Protein AF-A0A7C5LR44-F1 (afdb_monomer_lite)

Sequence (127 aa):
AVYAELHSNFPEVVRDGFAARVWIVSPTTCMATLNTMRAILKDARMREQAGAIRRELALLHGDVERLGARVGHLDKHFQMAAKDITEIKISAEKAGKRARRLDAFDFEEVPGEAPADVVPLVKPQDD

pLDDT: mean 85.79, std 16.31, range [39.66, 98.31]

Radius of gyration: 51.64 Å; chains: 1; bounding box: 115×38×127 Å

Secondary structure (DSSP, 8-state):
-HHHHHHHH-HHHHHHHHHTT-----HHHHHHHHHHHHHHHHHHHHHHHHHHHHHHHHHHHHHHHHHHHHHHHHHHHHHHHHHHHHHHHHHHHHHHHHHHHHHHHTTTS-S--PPP--PPPPPPPP-

Structure (mmCIF, N/CA/C/O backbone):
data_AF-A0A7C5LR44-F1
#
_entry.id   AF-A0A7C5LR44-F1
#
loop_
_atom_site.group_PDB
_atom_site.id
_atom_site.type_symbol
_atom_site.label_atom_id
_atom_site.label_alt_id
_atom_site.label_comp_id
_atom_site.label_asym_id
_atom_site.label_entity_id
_atom_site.label_seq_id
_atom_site.pdbx_PDB_ins_code
_atom_site.Cartn_x
_atom_site.Cartn_y
_atom_site.Cartn_z
_atom_site.occupancy
_atom_site.B_iso_or_equiv
_atom_site.auth_seq_id
_atom_site.auth_comp_id
_atom_site.auth_asym_id
_atom_site.auth_atom_id
_atom_site.pdbx_PDB_model_num
ATOM 1 N N . ALA A 1 1 ? 39.421 8.413 -36.142 1.00 74.44 1 ALA A N 1
ATOM 2 C CA . ALA A 1 1 ? 40.097 8.149 -37.426 1.00 74.44 1 ALA A CA 1
ATOM 3 C C . ALA A 1 1 ? 39.496 6.915 -38.098 1.00 74.44 1 ALA A C 1
ATOM 5 O O . ALA A 1 1 ? 38.661 7.105 -38.967 1.00 74.44 1 ALA A O 1
ATOM 6 N N . VAL A 1 2 ? 39.756 5.697 -37.598 1.00 86.88 2 VAL A N 1
ATOM 7 C CA . VAL A 1 2 ? 39.326 4.422 -38.223 1.00 86.88 2 VAL A CA 1
ATOM 8 C C . VAL A 1 2 ? 37.831 4.342 -38.570 1.00 86.88 2 VAL A C 1
ATOM 10 O O . VAL A 1 2 ? 37.492 4.028 -39.699 1.00 86.88 2 VAL A O 1
ATOM 13 N N . T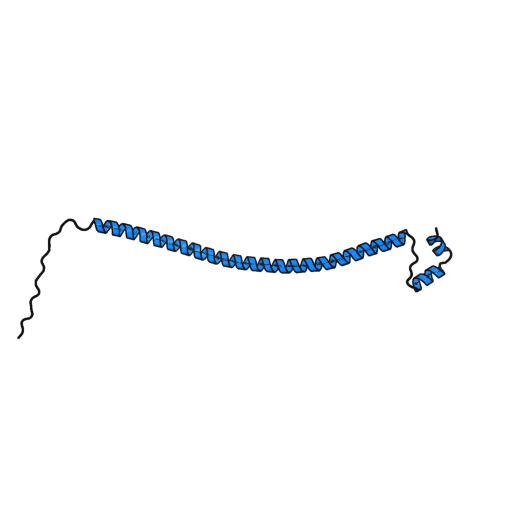YR A 1 3 ? 36.918 4.674 -37.646 1.00 89.12 3 TYR A N 1
ATOM 14 C CA . TYR A 1 3 ? 35.467 4.623 -37.919 1.00 89.12 3 TYR A CA 1
ATOM 15 C C . TYR A 1 3 ? 35.036 5.499 -39.110 1.00 89.12 3 TYR A C 1
ATOM 17 O O . TYR A 1 3 ? 34.238 5.066 -39.940 1.00 89.12 3 TYR A O 1
ATOM 25 N N . ALA A 1 4 ? 35.564 6.725 -39.178 1.00 89.25 4 ALA A N 1
ATOM 26 C CA . ALA A 1 4 ? 35.236 7.677 -40.234 1.00 89.25 4 ALA A CA 1
ATOM 27 C C . ALA A 1 4 ? 35.849 7.246 -41.571 1.00 89.25 4 ALA A C 1
ATOM 29 O O . ALA A 1 4 ? 35.188 7.308 -42.597 1.00 89.25 4 ALA A O 1
ATOM 30 N N . GLU A 1 5 ? 37.080 6.743 -41.543 1.00 91.44 5 GLU A N 1
ATOM 31 C CA . GLU A 1 5 ? 37.757 6.198 -42.718 1.00 91.44 5 GLU A CA 1
ATOM 32 C C . GLU A 1 5 ? 37.011 4.990 -43.299 1.00 91.44 5 GLU A C 1
ATOM 34 O O . GLU A 1 5 ? 36.844 4.892 -44.510 1.00 91.44 5 GLU A O 1
ATOM 39 N N . LEU A 1 6 ? 36.477 4.121 -42.437 1.00 91.56 6 LEU A N 1
ATOM 40 C CA . LEU A 1 6 ? 35.711 2.944 -42.843 1.00 91.56 6 LEU A CA 1
ATOM 41 C C . LEU A 1 6 ? 34.383 3.325 -43.514 1.00 91.56 6 LEU A C 1
ATOM 43 O O . LEU A 1 6 ? 34.014 2.740 -44.525 1.00 91.56 6 LEU A O 1
ATOM 47 N N . HIS A 1 7 ? 33.704 4.355 -43.002 1.00 90.50 7 HIS A N 1
ATOM 48 C CA . HIS A 1 7 ? 32.480 4.877 -43.618 1.00 90.50 7 HIS A CA 1
ATOM 49 C C . HIS A 1 7 ? 32.737 5.635 -44.926 1.00 90.50 7 HIS A C 1
ATOM 51 O O . HIS A 1 7 ? 31.878 5.616 -45.804 1.00 90.50 7 HIS A O 1
ATOM 57 N N . SER A 1 8 ? 33.892 6.292 -45.064 1.00 93.56 8 SER A N 1
ATOM 58 C CA . SER A 1 8 ? 34.245 7.042 -46.274 1.00 93.56 8 SER A CA 1
ATOM 59 C C . SER A 1 8 ? 34.770 6.152 -47.400 1.00 93.56 8 SER A C 1
ATOM 61 O O . SER A 1 8 ? 34.443 6.393 -48.558 1.00 93.56 8 SER A O 1
ATOM 63 N N . ASN A 1 9 ? 35.578 5.140 -47.073 1.00 95.44 9 ASN A N 1
ATOM 64 C CA . ASN A 1 9 ? 36.312 4.351 -48.066 1.00 95.44 9 ASN A CA 1
ATOM 65 C C . ASN A 1 9 ? 35.719 2.955 -48.312 1.00 95.44 9 ASN A C 1
ATOM 67 O O . ASN A 1 9 ? 35.994 2.382 -49.361 1.00 95.44 9 ASN A O 1
ATOM 71 N N . PHE A 1 10 ? 34.919 2.420 -47.379 1.00 95.44 10 PHE A N 1
ATOM 72 C CA . PHE A 1 10 ? 34.348 1.064 -47.454 1.00 95.44 10 PHE A CA 1
ATOM 73 C C . PHE A 1 10 ? 32.840 1.023 -47.107 1.00 95.44 10 PHE A C 1
ATOM 75 O O . PHE A 1 10 ? 32.413 0.267 -46.222 1.00 95.44 10 PHE A O 1
ATOM 82 N N . PRO A 1 11 ? 31.991 1.854 -47.745 1.00 92.88 11 PRO A N 1
ATOM 83 C CA . PRO A 1 11 ? 30.561 1.928 -47.432 1.00 92.88 11 PRO A CA 1
ATOM 84 C C . PRO A 1 11 ? 29.799 0.619 -47.708 1.00 92.88 11 PRO A C 1
ATOM 86 O O . PRO A 1 11 ? 28.790 0.342 -47.056 1.00 92.88 11 PRO A O 1
ATOM 89 N N . GLU A 1 12 ? 30.262 -0.206 -48.646 1.00 94.75 12 GLU A N 1
ATOM 90 C CA . GLU A 1 12 ? 29.699 -1.525 -48.944 1.00 94.75 12 GLU A CA 1
ATOM 91 C C . GLU A 1 12 ? 29.833 -2.488 -47.763 1.00 94.75 12 GLU A C 1
ATOM 93 O O . GLU A 1 12 ? 28.846 -3.117 -47.393 1.00 94.75 12 GLU A O 1
ATOM 98 N N . VAL A 1 13 ? 30.990 -2.513 -47.092 1.00 94.00 13 VAL A N 1
ATOM 99 C CA . VAL A 1 13 ? 31.211 -3.338 -45.893 1.00 94.00 13 VAL A CA 1
ATOM 100 C C . VAL A 1 13 ? 30.304 -2.886 -44.752 1.00 94.00 13 VAL A C 1
ATOM 102 O O . VAL A 1 13 ? 29.728 -3.713 -44.044 1.00 94.00 13 VAL A O 1
ATOM 105 N N . VAL A 1 14 ? 30.133 -1.571 -44.581 1.00 93.12 14 VAL A N 1
ATOM 106 C CA . VAL A 1 14 ? 29.199 -1.020 -43.589 1.00 93.12 14 VAL A CA 1
ATOM 107 C C . VAL A 1 14 ? 27.780 -1.507 -43.883 1.00 93.12 14 VAL A C 1
ATOM 109 O O . VAL A 1 14 ? 27.109 -2.015 -42.986 1.00 93.12 14 VAL A O 1
ATOM 112 N N . ARG A 1 15 ? 27.328 -1.402 -45.137 1.00 93.44 15 ARG A N 1
ATOM 113 C CA . ARG A 1 15 ? 25.992 -1.838 -45.563 1.00 93.44 15 ARG A CA 1
ATOM 114 C C . ARG A 1 15 ? 25.779 -3.341 -45.369 1.00 93.44 15 ARG A C 1
ATOM 116 O O . ARG A 1 15 ? 24.721 -3.734 -44.877 1.00 93.44 15 ARG A O 1
ATOM 123 N N . ASP A 1 16 ? 26.768 -4.160 -45.705 1.00 96.00 16 ASP A N 1
ATOM 124 C CA . ASP A 1 16 ? 26.711 -5.610 -45.509 1.00 96.00 16 ASP A CA 1
ATOM 125 C C . ASP A 1 16 ? 26.643 -5.956 -44.015 1.00 96.00 16 ASP A C 1
ATOM 127 O O . ASP A 1 16 ? 25.866 -6.821 -43.609 1.00 96.00 16 ASP A O 1
ATOM 131 N N . GLY A 1 17 ? 27.359 -5.205 -43.171 1.00 94.12 17 GLY A N 1
ATOM 132 C CA . GLY A 1 17 ? 27.236 -5.272 -41.715 1.00 94.12 17 GLY A CA 1
ATOM 133 C C . GLY A 1 17 ? 25.807 -5.006 -41.239 1.00 94.12 17 GLY A C 1
ATOM 134 O O . GLY A 1 17 ? 25.243 -5.817 -40.503 1.00 94.12 17 GLY A O 1
ATOM 135 N N . PHE A 1 18 ? 25.170 -3.930 -41.716 1.00 92.44 18 PHE A N 1
ATOM 136 C CA . PHE A 1 18 ? 23.764 -3.644 -41.405 1.00 92.44 18 PHE A CA 1
ATOM 137 C C . PHE A 1 18 ? 22.831 -4.785 -41.838 1.00 92.44 18 PHE A C 1
ATOM 139 O O . PHE A 1 18 ? 21.960 -5.179 -41.058 1.00 92.44 18 PHE A O 1
ATOM 146 N N . ALA A 1 19 ? 23.026 -5.354 -43.033 1.00 95.81 19 ALA A N 1
ATOM 147 C CA . ALA A 1 19 ? 22.251 -6.503 -43.511 1.00 95.81 19 ALA A CA 1
ATOM 148 C C . ALA A 1 19 ? 22.449 -7.747 -42.621 1.00 95.81 19 ALA A C 1
ATOM 150 O O . ALA A 1 19 ? 21.495 -8.476 -42.348 1.00 95.81 19 ALA A O 1
ATOM 151 N N . ALA A 1 20 ? 23.658 -7.939 -42.089 1.00 97.12 20 ALA A N 1
ATOM 152 C CA . ALA A 1 20 ? 23.999 -8.987 -41.130 1.00 97.12 20 ALA A CA 1
ATOM 153 C C . ALA A 1 20 ? 23.616 -8.661 -39.669 1.00 97.12 20 ALA A C 1
ATOM 155 O O . ALA A 1 20 ? 23.931 -9.437 -38.767 1.00 97.12 20 ALA A O 1
ATOM 156 N N . ARG A 1 21 ? 22.917 -7.544 -39.410 1.00 94.94 21 ARG A N 1
ATOM 157 C CA . ARG A 1 21 ? 22.543 -7.059 -38.063 1.00 94.94 21 ARG A CA 1
ATOM 158 C C . ARG A 1 21 ? 23.748 -6.727 -37.169 1.00 94.94 21 ARG A C 1
ATOM 160 O O . ARG A 1 21 ? 23.652 -6.794 -35.943 1.00 94.94 21 ARG A O 1
ATOM 167 N N . VAL A 1 22 ? 24.870 -6.348 -37.775 1.00 94.50 22 VAL A N 1
ATOM 168 C CA . VAL A 1 22 ? 26.098 -5.895 -37.115 1.00 94.50 22 VAL A CA 1
ATOM 169 C C . VAL A 1 22 ? 26.274 -4.400 -37.366 1.00 94.50 22 VAL A C 1
ATOM 171 O O . VAL A 1 22 ? 26.560 -3.965 -38.479 1.00 94.50 22 VAL A O 1
ATOM 174 N N . TRP A 1 23 ? 26.127 -3.597 -36.314 1.00 91.94 23 TRP A N 1
ATOM 175 C CA . TRP A 1 23 ? 26.332 -2.152 -36.397 1.00 91.94 23 TRP A CA 1
ATOM 176 C C . TRP A 1 23 ? 27.784 -1.787 -36.109 1.00 91.94 23 TRP A C 1
ATOM 178 O O . TRP A 1 23 ? 28.275 -1.971 -34.994 1.00 91.94 23 TRP A O 1
ATOM 188 N N . ILE A 1 24 ? 28.456 -1.213 -37.104 1.00 92.94 24 ILE A N 1
ATOM 189 C CA . ILE A 1 24 ? 29.773 -0.606 -36.921 1.00 92.94 24 ILE A CA 1
ATOM 190 C C . ILE A 1 24 ? 29.566 0.759 -36.268 1.00 92.94 24 ILE A C 1
ATOM 192 O O . ILE A 1 24 ? 28.809 1.586 -36.769 1.00 92.94 24 ILE A O 1
ATOM 196 N N . VAL A 1 25 ? 30.229 1.000 -35.140 1.00 92.88 25 VAL A N 1
ATOM 197 C CA . VAL A 1 25 ? 30.045 2.206 -34.322 1.00 92.88 25 VAL A CA 1
ATOM 198 C C . VAL A 1 25 ? 31.385 2.805 -33.913 1.00 92.88 25 VAL A C 1
ATOM 200 O O . VAL A 1 25 ? 32.383 2.103 -33.759 1.00 92.88 25 VAL A O 1
ATOM 203 N N . SER A 1 26 ? 31.407 4.121 -33.702 1.00 93.38 26 SER A N 1
ATOM 204 C CA . SER A 1 26 ? 32.533 4.783 -33.041 1.00 93.38 26 SER A CA 1
ATOM 205 C C . SER A 1 26 ? 32.513 4.501 -31.530 1.00 93.38 26 SER A C 1
ATOM 207 O O . SER A 1 26 ? 31.445 4.184 -30.995 1.00 93.38 26 SER A O 1
ATOM 209 N N . PRO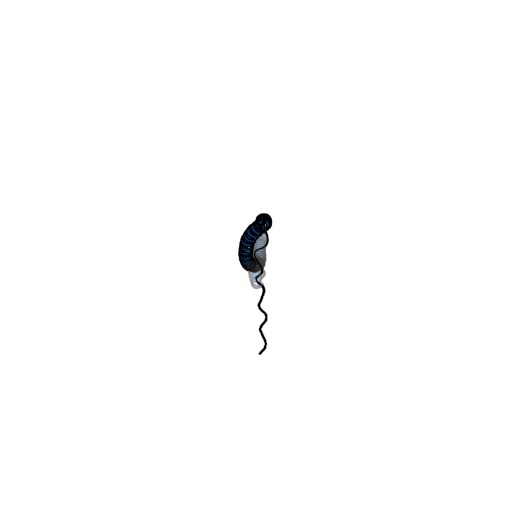 A 1 27 ? 33.635 4.677 -30.804 1.00 93.31 27 PRO A N 1
ATOM 210 C CA . PRO A 1 27 ? 33.644 4.570 -29.345 1.00 93.31 27 PRO A CA 1
ATOM 211 C C . PRO A 1 27 ? 32.553 5.417 -28.673 1.00 93.31 27 PRO A C 1
ATOM 213 O O . PRO A 1 27 ? 31.849 4.926 -27.798 1.00 93.31 27 PRO A O 1
ATOM 216 N N . THR A 1 28 ? 32.333 6.652 -29.133 1.00 94.19 28 THR A N 1
ATOM 217 C CA . THR A 1 28 ? 31.308 7.544 -28.572 1.00 94.19 28 THR A CA 1
ATOM 218 C C . THR A 1 28 ? 29.892 7.054 -28.862 1.00 94.19 28 THR A C 1
ATOM 220 O O . THR A 1 28 ? 29.051 7.055 -27.968 1.00 94.19 28 THR A O 1
ATOM 223 N N . THR A 1 29 ? 29.621 6.593 -30.086 1.00 93.88 29 THR A N 1
ATOM 224 C CA . THR A 1 29 ? 28.304 6.055 -30.462 1.00 93.88 29 THR A CA 1
ATOM 225 C C . THR A 1 29 ? 28.004 4.768 -29.697 1.00 93.88 29 THR A C 1
ATOM 227 O O . THR A 1 29 ? 26.915 4.633 -29.154 1.00 93.88 29 THR A O 1
ATOM 230 N N . CYS A 1 30 ? 28.985 3.870 -29.571 1.00 94.25 30 CYS A N 1
ATOM 231 C CA . CYS A 1 30 ? 28.872 2.654 -28.766 1.00 94.25 30 CYS A CA 1
ATOM 232 C C . CYS A 1 30 ? 28.536 2.987 -27.309 1.00 94.25 30 CYS A C 1
ATOM 234 O O . CYS A 1 30 ? 27.557 2.484 -26.758 1.00 94.25 30 CYS A O 1
ATOM 236 N N . MET A 1 31 ? 29.302 3.899 -26.703 1.00 96.69 31 MET A N 1
ATOM 237 C CA . MET A 1 31 ? 29.072 4.342 -25.329 1.00 96.69 31 MET A CA 1
ATOM 238 C C . MET A 1 31 ? 27.698 4.992 -25.153 1.00 96.69 31 MET A C 1
ATOM 240 O O . MET A 1 31 ? 27.025 4.725 -24.158 1.00 96.69 31 MET A O 1
ATOM 244 N N . ALA A 1 32 ? 27.247 5.800 -26.116 1.00 95.75 32 ALA A N 1
ATOM 245 C CA . ALA A 1 32 ? 25.910 6.384 -26.102 1.00 95.75 32 ALA A CA 1
ATOM 246 C C . ALA A 1 32 ? 24.828 5.295 -26.139 1.00 95.75 32 ALA A C 1
ATOM 248 O O . ALA A 1 32 ? 23.952 5.282 -25.276 1.00 95.75 32 ALA A O 1
ATOM 249 N N . THR A 1 33 ? 24.931 4.333 -27.060 1.00 94.81 33 THR A N 1
ATOM 250 C CA . THR A 1 33 ? 23.992 3.208 -27.167 1.00 94.81 33 THR A CA 1
ATOM 251 C C . THR A 1 33 ? 23.951 2.380 -25.883 1.00 94.81 33 THR A C 1
ATOM 253 O O . THR A 1 33 ? 22.866 2.080 -25.384 1.00 94.81 33 THR A O 1
ATOM 256 N N . LEU A 1 34 ? 25.108 2.059 -25.298 1.00 95.56 34 LEU A N 1
ATOM 257 C CA . LEU A 1 34 ? 25.196 1.314 -24.041 1.00 95.56 34 LEU A CA 1
ATOM 258 C C . LEU A 1 34 ? 24.572 2.078 -22.869 1.00 95.56 34 LEU A C 1
ATOM 260 O O . LEU A 1 34 ? 23.865 1.480 -22.056 1.00 95.56 34 LEU A O 1
ATOM 264 N N . ASN A 1 35 ? 24.788 3.392 -22.781 1.00 95.69 35 ASN A N 1
ATOM 265 C CA . ASN A 1 35 ? 24.176 4.224 -21.746 1.00 95.69 35 ASN A CA 1
ATOM 266 C C . ASN A 1 35 ? 22.652 4.277 -21.889 1.00 95.69 35 ASN A C 1
ATOM 268 O O . ASN A 1 35 ? 21.942 4.117 -20.894 1.00 95.69 35 ASN A O 1
ATOM 272 N N . THR A 1 36 ? 22.137 4.427 -23.110 1.00 95.00 36 THR A N 1
ATOM 273 C CA . THR A 1 36 ? 20.694 4.386 -23.376 1.00 95.00 36 THR A CA 1
ATOM 274 C C . THR A 1 36 ? 20.106 3.020 -23.025 1.00 95.00 36 THR A C 1
ATOM 276 O O . THR A 1 36 ? 19.099 2.952 -22.324 1.00 95.00 36 THR A O 1
ATOM 279 N N . MET A 1 37 ? 20.758 1.922 -23.422 1.00 95.62 37 MET A N 1
ATOM 280 C CA . MET A 1 37 ? 20.332 0.568 -23.048 1.00 95.62 37 MET A CA 1
ATOM 281 C C . MET A 1 37 ? 20.325 0.377 -21.527 1.00 95.62 37 MET A C 1
ATOM 283 O O . MET A 1 37 ? 19.360 -0.153 -20.980 1.00 95.62 37 MET A O 1
ATOM 287 N N . ARG A 1 38 ? 21.356 0.854 -20.820 1.00 91.56 38 ARG A N 1
ATOM 288 C CA . ARG A 1 38 ? 21.429 0.805 -19.351 1.00 91.56 38 ARG A CA 1
ATOM 289 C C . ARG A 1 38 ? 20.273 1.564 -18.699 1.00 91.56 38 ARG A C 1
ATOM 291 O O . ARG A 1 38 ? 19.703 1.058 -17.733 1.00 91.56 38 ARG A O 1
ATOM 298 N N . ALA A 1 39 ? 19.929 2.747 -19.206 1.00 92.94 39 ALA A N 1
ATOM 299 C CA . ALA A 1 39 ? 18.801 3.528 -18.704 1.00 92.94 39 ALA A CA 1
ATOM 300 C C . ALA A 1 39 ? 17.473 2.778 -18.900 1.00 92.94 39 ALA A C 1
ATOM 302 O O . ALA A 1 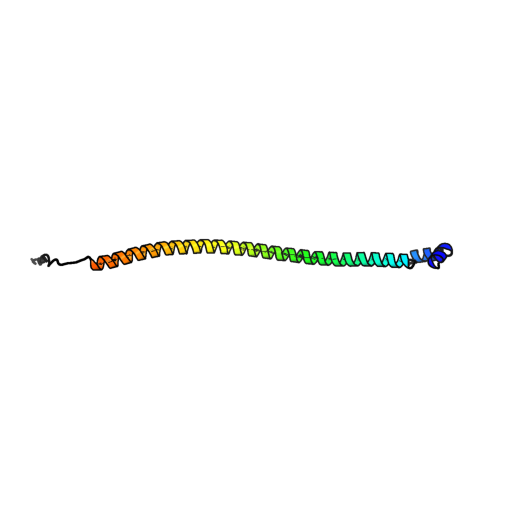39 ? 16.725 2.601 -17.942 1.00 92.94 39 ALA A O 1
ATOM 303 N N . ILE A 1 40 ? 17.239 2.230 -20.097 1.00 90.06 40 ILE A N 1
ATOM 304 C CA . ILE A 1 40 ? 16.028 1.457 -20.412 1.00 90.06 40 ILE A CA 1
ATOM 305 C C . ILE A 1 40 ? 15.908 0.212 -19.520 1.00 90.06 40 ILE A C 1
ATOM 307 O O . ILE A 1 40 ? 14.841 -0.052 -18.966 1.00 90.06 40 ILE A O 1
ATOM 311 N N . LEU A 1 41 ? 16.994 -0.546 -19.339 1.00 88.12 41 LEU A N 1
ATOM 312 C CA . LEU A 1 41 ? 16.994 -1.748 -18.496 1.00 88.12 41 LEU A CA 1
ATOM 313 C C . LEU A 1 41 ? 16.739 -1.420 -17.018 1.00 88.12 41 LEU A C 1
ATOM 315 O O . LEU A 1 41 ? 16.027 -2.158 -16.333 1.00 88.12 41 LEU A O 1
ATOM 319 N N . LYS A 1 42 ? 17.282 -0.302 -16.520 1.00 86.81 42 LYS A N 1
ATOM 320 C CA . LYS A 1 42 ? 17.010 0.182 -15.160 1.00 86.81 42 LYS A CA 1
ATOM 321 C C . LYS A 1 42 ? 15.536 0.552 -14.992 1.00 86.81 42 LYS A C 1
ATOM 323 O O . LYS A 1 42 ? 14.919 0.141 -14.008 1.00 86.81 42 LYS A O 1
ATOM 328 N N . ASP A 1 43 ? 14.967 1.263 -15.958 1.00 83.06 43 ASP A N 1
ATOM 329 C CA . ASP A 1 43 ? 13.566 1.682 -15.941 1.00 83.06 43 ASP A CA 1
ATOM 330 C C . ASP A 1 43 ? 12.599 0.496 -16.019 1.00 83.06 43 ASP A C 1
ATOM 332 O O . ASP A 1 43 ? 11.571 0.491 -15.337 1.00 83.06 43 ASP A O 1
ATOM 336 N N . ALA A 1 44 ? 12.928 -0.532 -16.807 1.00 79.56 44 ALA A N 1
ATOM 337 C CA . ALA A 1 44 ? 12.149 -1.765 -16.887 1.00 79.56 44 ALA A CA 1
ATOM 338 C C . ALA A 1 44 ? 12.098 -2.482 -15.527 1.00 79.56 44 ALA A C 1
ATOM 340 O O . ALA A 1 44 ? 11.015 -2.799 -15.030 1.00 79.56 44 ALA A O 1
ATOM 341 N N . ARG A 1 45 ? 13.256 -2.641 -14.874 1.00 74.69 45 ARG A N 1
ATOM 342 C CA . ARG A 1 45 ? 13.355 -3.256 -13.542 1.00 74.69 45 ARG A CA 1
ATOM 343 C C . ARG A 1 45 ? 12.634 -2.436 -12.467 1.00 74.69 45 ARG A C 1
ATOM 345 O O . ARG A 1 45 ? 11.954 -3.004 -11.617 1.00 74.69 45 ARG A O 1
ATOM 352 N N . MET A 1 46 ? 12.734 -1.104 -12.505 1.00 76.69 46 MET A N 1
ATOM 353 C CA . MET A 1 46 ? 11.991 -0.227 -11.589 1.00 76.69 46 MET A CA 1
ATOM 354 C C . MET A 1 46 ? 10.473 -0.328 -11.783 1.00 76.69 46 MET A C 1
ATOM 356 O O . MET A 1 46 ? 9.740 -0.362 -10.795 1.00 76.69 46 MET A O 1
ATOM 360 N N . ARG A 1 47 ? 9.981 -0.406 -13.028 1.00 76.00 47 ARG A N 1
ATOM 361 C CA . ARG A 1 47 ? 8.543 -0.570 -13.312 1.00 76.00 47 ARG A CA 1
ATOM 362 C C . ARG A 1 47 ? 7.978 -1.875 -12.757 1.00 76.00 47 ARG A C 1
ATOM 364 O O . ARG A 1 47 ? 6.878 -1.859 -12.205 1.00 76.00 47 ARG A O 1
ATOM 371 N N . GLU A 1 48 ? 8.716 -2.974 -12.879 1.00 75.19 48 GLU A N 1
ATOM 372 C CA . GLU A 1 48 ? 8.315 -4.278 -12.340 1.00 75.19 48 GLU A CA 1
ATOM 373 C C . GLU A 1 48 ? 8.170 -4.233 -10.809 1.00 75.19 48 GLU A C 1
ATOM 375 O O . GLU A 1 48 ? 7.139 -4.631 -10.258 1.00 75.19 48 GLU A O 1
ATOM 380 N N . GLN A 1 49 ? 9.150 -3.639 -10.124 1.00 75.31 49 GLN A N 1
ATOM 381 C CA . GLN A 1 49 ? 9.133 -3.473 -8.667 1.00 75.31 49 GLN A CA 1
ATOM 382 C C . GLN A 1 49 ? 8.031 -2.516 -8.195 1.00 75.31 49 GLN A C 1
ATOM 384 O O . GLN A 1 49 ? 7.359 -2.787 -7.202 1.00 75.31 49 GLN A O 1
ATOM 389 N N . ALA A 1 50 ? 7.757 -1.440 -8.938 1.00 80.12 50 ALA A N 1
ATOM 390 C CA . ALA A 1 50 ? 6.647 -0.540 -8.632 1.00 80.12 50 ALA A CA 1
ATOM 391 C C . ALA A 1 50 ? 5.284 -1.259 -8.680 1.00 80.12 50 ALA A C 1
ATOM 393 O O . ALA A 1 50 ? 4.380 -0.923 -7.919 1.00 80.12 50 ALA A O 1
ATOM 394 N N . GLY A 1 51 ? 5.128 -2.267 -9.547 1.00 85.12 51 GLY A N 1
ATOM 395 C CA . GLY A 1 51 ? 3.944 -3.128 -9.566 1.00 85.12 51 GLY A CA 1
ATOM 396 C C . GLY A 1 51 ? 3.799 -3.977 -8.303 1.00 85.12 51 GLY A C 1
ATOM 397 O O . GLY A 1 51 ? 2.695 -4.084 -7.774 1.00 85.12 51 GLY A O 1
ATOM 398 N N . ALA A 1 52 ? 4.900 -4.539 -7.800 1.00 87.25 52 ALA A N 1
ATOM 399 C CA . ALA A 1 52 ? 4.910 -5.301 -6.552 1.00 87.25 52 ALA A CA 1
ATOM 400 C C . ALA A 1 52 ? 4.574 -4.421 -5.338 1.00 87.25 52 ALA A C 1
ATOM 402 O O . ALA A 1 52 ? 3.682 -4.768 -4.570 1.00 87.25 52 ALA A O 1
ATOM 403 N N . ILE A 1 53 ? 5.188 -3.238 -5.234 1.00 88.25 53 ILE A N 1
ATOM 404 C CA . ILE A 1 53 ? 4.914 -2.273 -4.156 1.00 88.25 53 ILE A CA 1
ATOM 405 C C . ILE A 1 53 ? 3.439 -1.846 -4.154 1.00 88.25 53 ILE A C 1
ATOM 407 O O . ILE A 1 53 ? 2.812 -1.802 -3.099 1.00 88.25 53 ILE A O 1
ATOM 411 N N . ARG A 1 54 ? 2.850 -1.573 -5.328 1.00 88.44 54 ARG A N 1
ATOM 412 C CA . ARG A 1 54 ? 1.422 -1.221 -5.432 1.00 88.44 54 ARG A CA 1
ATOM 413 C C . ARG A 1 54 ? 0.497 -2.336 -4.944 1.00 88.44 54 ARG A C 1
ATOM 415 O O . ARG A 1 54 ? -0.515 -2.032 -4.322 1.00 88.44 54 ARG A O 1
ATOM 422 N N . ARG A 1 55 ? 0.824 -3.603 -5.224 1.00 93.50 55 ARG A N 1
ATOM 423 C CA . ARG A 1 55 ? 0.039 -4.742 -4.723 1.00 93.50 55 ARG A CA 1
ATOM 424 C C . ARG A 1 55 ? 0.094 -4.829 -3.202 1.00 93.50 55 ARG A C 1
ATOM 426 O O . ARG A 1 55 ? -0.955 -4.963 -2.585 1.00 93.50 55 ARG A O 1
ATOM 433 N N . GLU A 1 56 ? 1.274 -4.678 -2.609 1.00 94.00 56 GLU A N 1
ATOM 434 C CA . GLU A 1 56 ? 1.399 -4.713 -1.148 1.00 94.00 56 GLU A CA 1
ATOM 435 C C . GLU A 1 56 ? 0.712 -3.535 -0.461 1.00 94.00 56 GLU A C 1
ATOM 437 O O . GLU A 1 56 ? 0.041 -3.713 0.550 1.00 94.00 56 GLU A O 1
ATOM 442 N N . LEU A 1 57 ? 0.780 -2.338 -1.048 1.00 95.81 57 LEU A N 1
ATOM 443 C CA . LEU A 1 57 ? 0.011 -1.189 -0.564 1.00 95.81 57 LEU A CA 1
ATOM 444 C C . LEU A 1 57 ? -1.501 -1.452 -0.593 1.00 95.81 57 LEU A C 1
ATOM 446 O O . LEU A 1 57 ? -2.203 -1.042 0.327 1.00 95.81 57 LEU A O 1
ATOM 450 N N . ALA A 1 58 ? -2.008 -2.141 -1.620 1.00 95.75 58 ALA A N 1
ATOM 451 C CA . ALA A 1 58 ? -3.423 -2.496 -1.702 1.00 95.75 58 ALA A CA 1
ATOM 452 C C . ALA A 1 58 ? -3.827 -3.526 -0.633 1.00 95.75 58 ALA A C 1
ATOM 454 O O . ALA A 1 58 ? -4.885 -3.387 -0.020 1.00 95.75 58 ALA A O 1
ATOM 455 N N . LEU A 1 59 ? -2.977 -4.526 -0.372 1.00 97.25 59 LEU A N 1
ATOM 456 C CA . LEU A 1 59 ? -3.192 -5.496 0.708 1.00 97.25 59 LEU A CA 1
ATOM 457 C C . LEU A 1 59 ? -3.196 -4.805 2.077 1.00 97.25 59 LEU A C 1
ATOM 459 O O . LEU A 1 59 ? -4.147 -4.972 2.843 1.00 97.25 59 LEU A O 1
ATOM 463 N N . LEU A 1 60 ? -2.201 -3.950 2.329 1.00 97.50 60 LEU A N 1
ATOM 464 C CA . LEU A 1 60 ? -2.093 -3.158 3.553 1.00 97.50 60 LEU A CA 1
ATOM 465 C C . LEU A 1 60 ? -3.309 -2.247 3.754 1.00 97.50 60 LEU A C 1
ATOM 467 O O . LEU A 1 60 ? -3.819 -2.134 4.866 1.00 97.50 60 LEU A O 1
ATOM 471 N N . HIS A 1 61 ? -3.802 -1.611 2.691 1.00 97.38 61 HIS A N 1
ATOM 472 C CA . HIS A 1 61 ? -5.006 -0.787 2.761 1.00 97.38 61 HIS A CA 1
ATOM 473 C C . HIS A 1 61 ? -6.220 -1.598 3.238 1.00 97.38 61 HIS A C 1
ATOM 475 O O . HIS A 1 61 ? -6.924 -1.167 4.151 1.00 97.38 61 HIS A O 1
ATOM 481 N N . GLY A 1 62 ? -6.414 -2.803 2.692 1.00 98.00 62 GLY A N 1
ATOM 482 C CA . GLY A 1 62 ? -7.483 -3.703 3.128 1.00 98.00 62 GLY A CA 1
ATOM 483 C C . GLY A 1 62 ? -7.335 -4.163 4.584 1.00 98.00 62 GLY A C 1
ATOM 484 O O . GLY A 1 62 ? -8.336 -4.335 5.281 1.00 98.00 62 GLY A O 1
ATOM 485 N N . ASP A 1 63 ? -6.107 -4.341 5.076 1.00 98.06 63 ASP A N 1
ATOM 486 C CA . ASP A 1 63 ? -5.856 -4.627 6.494 1.00 98.06 63 ASP A CA 1
ATOM 487 C C . ASP A 1 63 ? -6.236 -3.451 7.400 1.00 98.06 63 ASP A C 1
ATOM 489 O O . ASP A 1 63 ? -6.890 -3.653 8.426 1.00 98.06 63 ASP A O 1
ATOM 493 N N . VAL A 1 64 ? -5.881 -2.223 7.009 1.00 97.94 64 VAL A N 1
ATOM 494 C CA . VAL A 1 64 ? -6.225 -1.002 7.756 1.00 97.94 64 VAL A CA 1
ATOM 495 C C . VAL A 1 64 ? -7.738 -0.790 7.800 1.00 97.94 64 VAL A C 1
ATOM 497 O O . VAL A 1 64 ? -8.278 -0.463 8.856 1.00 97.94 64 VAL A O 1
ATOM 500 N N . GLU A 1 65 ? -8.445 -1.035 6.698 1.00 98.25 65 GLU A N 1
ATOM 501 C CA . GLU A 1 65 ? -9.907 -0.937 6.651 1.00 98.25 65 GLU A CA 1
ATOM 502 C C . GLU A 1 65 ? -10.574 -1.952 7.596 1.00 98.25 65 GLU A C 1
ATOM 504 O O . GLU A 1 65 ? -11.429 -1.592 8.413 1.00 98.25 65 GLU A O 1
ATOM 509 N N . ARG A 1 66 ? -10.122 -3.215 7.572 1.00 98.06 66 ARG A N 1
ATOM 510 C CA . ARG A 1 66 ? -10.592 -4.251 8.509 1.00 98.06 66 ARG A CA 1
ATOM 511 C C . ARG A 1 66 ? -10.308 -3.886 9.961 1.00 98.06 66 ARG A C 1
ATOM 513 O O . ARG A 1 66 ? -11.148 -4.143 10.827 1.00 98.06 66 ARG A O 1
ATOM 520 N N . LEU A 1 67 ? -9.137 -3.318 10.244 1.00 98.31 67 LEU A N 1
ATOM 521 C CA . LEU A 1 67 ? -8.788 -2.850 11.581 1.00 98.31 67 LEU A CA 1
ATOM 522 C C . LEU A 1 67 ? -9.731 -1.728 12.029 1.00 98.31 67 LEU A C 1
ATOM 524 O O . LEU A 1 67 ? -10.271 -1.808 13.131 1.00 98.31 67 LEU A O 1
ATOM 528 N N . GLY A 1 68 ? -9.997 -0.745 11.166 1.00 97.75 68 GLY A N 1
ATOM 529 C CA . GLY A 1 68 ? -10.939 0.342 11.435 1.00 97.75 68 GLY A CA 1
ATOM 530 C C . GLY A 1 68 ? -12.338 -0.167 11.786 1.00 97.75 68 GLY A C 1
ATOM 531 O O . GLY A 1 68 ? -12.906 0.241 12.798 1.00 97.75 68 GLY A O 1
ATOM 532 N N . ALA A 1 69 ? -12.864 -1.131 11.025 1.00 98.06 69 ALA A N 1
ATOM 533 C CA . ALA A 1 69 ? -14.161 -1.747 11.314 1.00 98.06 69 ALA A CA 1
ATOM 534 C C . ALA A 1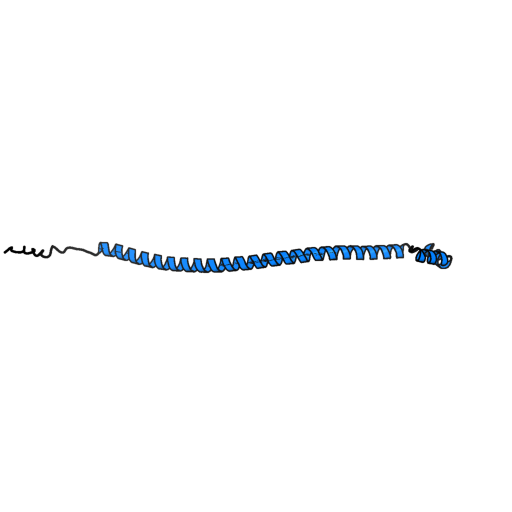 69 ? -14.183 -2.467 12.677 1.00 98.06 69 ALA A C 1
ATOM 536 O O . ALA A 1 69 ? -15.131 -2.317 13.449 1.00 98.06 69 ALA A O 1
ATOM 537 N N . ARG A 1 70 ? -13.124 -3.218 13.011 1.00 98.25 70 ARG A N 1
ATOM 538 C CA . ARG A 1 70 ? -13.003 -3.915 14.306 1.00 98.25 70 ARG A CA 1
ATOM 539 C C . ARG A 1 70 ? -12.925 -2.942 15.479 1.00 98.25 70 ARG A C 1
ATOM 541 O O . ARG A 1 70 ? -13.600 -3.162 16.481 1.00 98.25 70 ARG A O 1
ATOM 548 N N . VAL A 1 71 ? -12.146 -1.870 15.348 1.00 98.25 71 VAL A N 1
ATOM 549 C CA . VAL A 1 71 ? -12.059 -0.812 16.365 1.00 98.25 71 VAL A CA 1
ATOM 550 C C . VAL A 1 71 ? -13.409 -0.112 16.523 1.00 98.25 71 VAL A C 1
ATOM 552 O O . VAL A 1 71 ? -13.843 0.106 17.647 1.00 98.25 71 VAL A O 1
ATOM 555 N N . GLY A 1 72 ? -14.124 0.152 15.427 1.00 98.06 72 GLY A N 1
ATOM 556 C CA . GLY A 1 72 ? -15.474 0.717 15.481 1.00 98.06 72 GLY A CA 1
ATOM 557 C C . GLY A 1 72 ? -16.486 -0.188 16.193 1.00 98.06 72 GLY A C 1
ATOM 558 O O . GLY A 1 72 ? -17.344 0.301 16.924 1.00 98.06 72 GLY A O 1
ATOM 559 N N . HIS A 1 73 ? -16.393 -1.511 16.031 1.00 97.88 73 HIS A N 1
ATOM 560 C CA . HIS A 1 73 ? -17.192 -2.446 16.831 1.00 97.88 73 HIS A CA 1
ATOM 561 C C . HIS A 1 73 ? -16.799 -2.402 18.308 1.00 97.88 73 HIS A C 1
ATOM 563 O O . HIS A 1 73 ? -17.676 -2.345 19.166 1.00 97.88 73 HIS A O 1
ATOM 569 N N . LEU A 1 74 ? -15.500 -2.378 18.611 1.00 98.00 74 LEU A N 1
ATOM 570 C CA . LEU A 1 74 ? -15.012 -2.305 19.985 1.00 98.00 74 LEU A CA 1
ATOM 571 C C . LEU A 1 74 ? -15.493 -1.032 20.698 1.00 98.00 74 LEU A C 1
ATOM 573 O O . LEU A 1 74 ? -15.973 -1.120 21.824 1.00 98.00 74 LEU A O 1
ATOM 577 N N . ASP A 1 75 ? -15.439 0.123 20.033 1.00 97.62 75 ASP A N 1
ATOM 578 C CA . ASP A 1 75 ? -15.909 1.404 20.577 1.00 97.62 75 ASP A CA 1
ATOM 579 C C . ASP A 1 75 ? -17.391 1.349 20.981 1.00 97.62 75 ASP A C 1
ATOM 581 O O . ASP A 1 75 ? -17.746 1.707 22.103 1.00 97.62 75 ASP A O 1
ATOM 585 N N . LYS A 1 76 ? -18.253 0.776 20.129 1.00 97.94 76 LYS A N 1
ATOM 586 C CA . LYS A 1 76 ? -19.676 0.570 20.456 1.00 97.94 76 LYS A CA 1
ATOM 587 C C . LYS A 1 76 ? -19.859 -0.275 21.718 1.00 97.94 76 LYS A C 1
ATOM 589 O O . LYS A 1 76 ? -20.659 0.079 22.582 1.00 97.94 76 LYS A O 1
ATOM 594 N N . HIS A 1 77 ? -19.107 -1.370 21.848 1.00 97.62 77 HIS A N 1
ATOM 595 C CA . HIS A 1 77 ? -19.163 -2.223 23.038 1.00 97.62 77 HIS A CA 1
ATOM 596 C C . HIS A 1 77 ? -18.682 -1.487 24.297 1.00 97.62 77 HIS A C 1
ATOM 598 O O . HIS A 1 77 ? -19.282 -1.642 25.359 1.00 97.62 77 HIS A O 1
ATOM 604 N N . PHE A 1 78 ? -17.645 -0.652 24.192 1.00 97.44 78 PHE A N 1
ATOM 605 C CA . PHE A 1 78 ? -17.170 0.164 25.313 1.00 97.44 78 PHE A CA 1
ATOM 606 C C . PHE A 1 78 ? -18.187 1.219 25.743 1.00 97.44 78 PHE A C 1
ATOM 608 O O . PHE A 1 78 ? -18.381 1.418 26.940 1.00 97.44 78 PHE A O 1
ATOM 615 N N . GLN A 1 79 ? -18.870 1.864 24.798 1.00 97.75 79 GLN A N 1
ATOM 616 C CA . GLN A 1 79 ? -19.937 2.816 25.110 1.00 97.75 79 GLN A CA 1
ATOM 617 C C . GLN A 1 79 ? -21.103 2.140 25.839 1.00 97.75 79 GLN A C 1
ATOM 619 O O . GLN A 1 79 ? -21.617 2.690 26.814 1.00 97.75 79 GLN A O 1
ATOM 624 N N . MET A 1 80 ? -21.485 0.931 25.415 1.00 97.00 80 MET A N 1
ATOM 625 C CA . MET A 1 80 ? -22.483 0.123 26.122 1.00 97.00 80 MET A CA 1
ATOM 626 C C . MET A 1 80 ? -22.023 -0.204 27.546 1.00 97.00 80 MET A C 1
ATOM 628 O O . MET A 1 80 ? -22.722 0.124 28.499 1.00 97.00 80 MET A O 1
ATOM 632 N N . ALA A 1 81 ? -20.809 -0.735 27.708 1.00 97.94 81 ALA A N 1
ATOM 633 C CA . ALA A 1 81 ? -20.266 -1.064 29.024 1.00 97.94 81 ALA A CA 1
ATOM 634 C C . ALA A 1 81 ? -20.169 0.166 29.950 1.00 97.94 81 ALA A C 1
ATOM 636 O O . ALA A 1 81 ? -20.475 0.080 31.137 1.00 97.94 81 ALA A O 1
ATOM 637 N N . ALA A 1 82 ? -19.784 1.332 29.425 1.00 97.50 82 ALA A N 1
ATOM 638 C CA . ALA A 1 82 ? -19.725 2.577 30.192 1.00 97.50 82 ALA A CA 1
ATOM 639 C C . ALA A 1 82 ? -21.110 3.024 30.688 1.00 97.50 82 ALA A C 1
ATOM 641 O O . ALA A 1 82 ? -21.252 3.500 31.823 1.00 97.50 82 ALA A O 1
ATOM 642 N N . LYS A 1 83 ? -22.141 2.849 29.855 1.00 97.75 83 LYS A N 1
ATOM 643 C CA . LYS A 1 83 ? -23.527 3.099 30.245 1.00 97.75 83 LYS A CA 1
ATOM 644 C C . LYS A 1 83 ? -23.957 2.140 31.356 1.00 97.75 83 LYS A C 1
ATOM 646 O O . LYS A 1 83 ? -24.437 2.608 32.387 1.00 97.75 83 LYS A O 1
ATOM 651 N N . ASP A 1 84 ? -23.692 0.847 31.199 1.00 98.00 84 ASP A N 1
ATOM 652 C CA . ASP A 1 84 ? -24.039 -0.176 32.192 1.00 98.00 84 ASP A CA 1
ATOM 653 C C . ASP A 1 84 ? -23.378 0.113 33.551 1.00 98.00 84 ASP A C 1
ATOM 655 O O . ASP A 1 84 ? -24.031 0.076 34.594 1.00 98.00 84 ASP A O 1
ATOM 659 N N . ILE A 1 85 ? -22.098 0.506 33.556 1.00 97.88 85 ILE A N 1
ATOM 660 C CA . ILE A 1 85 ? -21.379 0.916 34.775 1.00 97.88 85 ILE A CA 1
ATOM 661 C C . ILE A 1 85 ? -22.073 2.102 35.455 1.00 97.88 85 ILE A C 1
ATOM 663 O O . ILE A 1 85 ? -22.191 2.145 36.683 1.00 97.88 85 ILE A O 1
ATOM 667 N N . THR A 1 86 ? -22.551 3.067 34.671 1.00 98.06 86 THR A N 1
ATOM 668 C CA . THR A 1 86 ? -23.259 4.239 35.196 1.00 98.06 86 THR A CA 1
ATOM 669 C C . THR A 1 86 ? -24.585 3.836 35.846 1.00 98.06 86 THR A C 1
ATOM 671 O O . THR A 1 86 ? -24.891 4.287 36.952 1.00 98.06 86 THR A O 1
ATOM 674 N N . GLU A 1 87 ? -25.349 2.945 35.216 1.00 98.00 87 GLU A N 1
ATOM 675 C CA . GLU A 1 87 ? -26.612 2.424 35.756 1.00 98.00 87 GLU A CA 1
ATOM 676 C C . GLU A 1 87 ? -26.403 1.604 37.043 1.00 98.00 87 GLU A C 1
ATOM 678 O O . GLU A 1 87 ? -27.147 1.769 38.022 1.00 98.00 87 GLU A O 1
ATOM 683 N N . ILE A 1 88 ? -25.345 0.787 37.091 1.00 97.88 88 ILE A N 1
ATOM 684 C CA . ILE A 1 88 ? -24.932 0.048 38.293 1.00 97.88 88 ILE A CA 1
ATOM 685 C C . ILE A 1 88 ? -24.596 1.021 39.424 1.00 97.88 88 ILE A C 1
ATOM 687 O O . ILE A 1 88 ? -25.088 0.850 40.540 1.00 97.88 88 ILE A O 1
ATOM 691 N N . LYS A 1 89 ? -23.816 2.074 39.151 1.00 97.94 89 LYS A N 1
ATOM 692 C CA . LYS A 1 89 ? -23.445 3.080 40.156 1.00 97.94 89 LYS A CA 1
ATOM 693 C C . LYS A 1 89 ? -24.674 3.767 40.753 1.00 97.94 89 LYS A C 1
ATOM 695 O O . LYS A 1 89 ? -24.778 3.872 41.974 1.00 97.94 89 LYS A O 1
ATOM 700 N N . ILE A 1 90 ? -25.634 4.170 39.918 1.00 97.62 90 ILE A N 1
ATOM 701 C CA . ILE A 1 90 ? -26.897 4.777 40.375 1.00 97.62 90 ILE A CA 1
ATOM 702 C C . ILE A 1 90 ? -27.651 3.814 41.301 1.00 97.62 90 ILE A C 1
ATOM 704 O O . ILE A 1 90 ? -28.176 4.217 42.343 1.00 97.62 90 ILE A O 1
ATOM 708 N N . SER A 1 91 ? -27.714 2.538 40.930 1.00 97.50 91 SER A N 1
ATOM 709 C CA . SER A 1 91 ? -28.417 1.512 41.702 1.00 97.50 91 SER A CA 1
ATOM 710 C C . SER A 1 91 ? -27.724 1.235 43.038 1.00 97.50 91 SER A C 1
ATOM 712 O O . SER A 1 91 ? -28.391 1.181 44.072 1.00 97.50 91 SER A O 1
ATOM 714 N N . ALA A 1 92 ? -26.391 1.159 43.043 1.00 97.38 92 ALA A N 1
ATOM 715 C CA . ALA A 1 92 ? -25.578 1.003 44.245 1.00 97.38 92 ALA A CA 1
ATOM 716 C C . ALA A 1 92 ? -25.741 2.189 45.213 1.00 97.38 92 ALA A C 1
ATOM 718 O O . ALA A 1 92 ? -25.921 1.985 46.413 1.00 97.38 92 ALA A O 1
ATOM 719 N N . GLU A 1 93 ? -25.768 3.428 44.711 1.00 97.19 93 GLU A N 1
ATOM 720 C CA . GLU A 1 93 ? -26.019 4.617 45.537 1.00 97.19 93 GLU A CA 1
ATOM 721 C C . GLU A 1 93 ? -27.415 4.593 46.176 1.00 97.19 93 GLU A C 1
ATOM 723 O O . GLU A 1 93 ? -27.564 4.893 47.364 1.00 97.19 93 GLU A O 1
ATOM 728 N N . LYS A 1 94 ? -28.450 4.209 45.415 1.00 96.62 94 LYS A N 1
ATOM 729 C CA . LYS A 1 94 ? -29.821 4.063 45.934 1.00 96.62 94 LYS A CA 1
ATOM 730 C C . LYS A 1 94 ? -29.903 2.975 47.005 1.00 96.62 94 LYS A C 1
ATOM 732 O O . LYS A 1 94 ? -30.503 3.212 48.054 1.00 96.62 94 LYS A O 1
ATOM 737 N N . ALA A 1 95 ? -29.295 1.815 46.759 1.00 96.00 95 ALA A N 1
ATOM 738 C CA . ALA A 1 95 ? -29.241 0.713 47.716 1.00 96.00 95 ALA A CA 1
ATOM 739 C C . ALA A 1 95 ? -28.514 1.129 49.002 1.00 96.00 95 ALA A C 1
ATOM 741 O O . ALA A 1 95 ? -29.045 0.933 50.091 1.00 96.00 95 ALA A O 1
ATOM 742 N N . GLY A 1 96 ? -27.368 1.806 48.884 1.00 95.19 96 GLY A N 1
ATOM 743 C CA . GLY A 1 96 ? -26.616 2.319 50.029 1.00 95.19 96 GLY A CA 1
ATOM 744 C C . GLY A 1 96 ? -27.392 3.352 50.852 1.00 95.19 96 GLY A C 1
ATOM 745 O O . GLY A 1 96 ? -27.348 3.314 52.079 1.00 95.19 96 GLY A O 1
ATOM 746 N N . LYS A 1 97 ? -28.153 4.251 50.210 1.00 95.00 97 LYS A N 1
ATOM 747 C CA . LYS A 1 97 ? -29.057 5.177 50.922 1.00 95.00 97 LYS A CA 1
ATOM 748 C C . LYS A 1 97 ? -30.164 4.432 51.671 1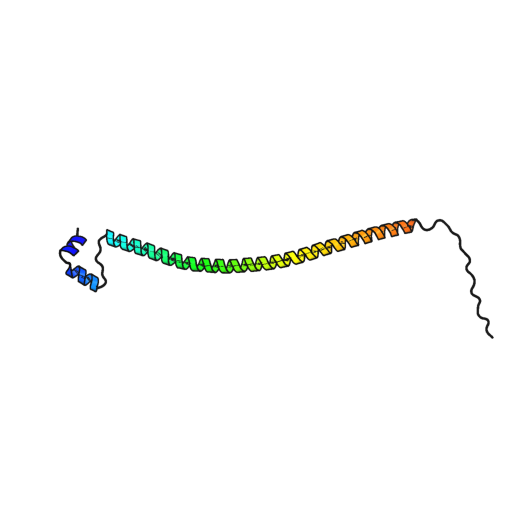.00 95.00 97 LYS A C 1
ATOM 750 O O . LYS A 1 97 ? -30.490 4.813 52.790 1.00 95.00 97 LYS A O 1
ATOM 755 N N . ARG A 1 98 ? -30.742 3.387 51.067 1.00 92.50 98 ARG A N 1
ATOM 756 C CA . ARG A 1 98 ? -31.786 2.567 51.702 1.00 92.50 98 ARG A CA 1
ATOM 757 C C . ARG A 1 98 ? -31.239 1.773 52.890 1.00 92.50 98 ARG A C 1
ATOM 759 O O . ARG A 1 98 ? -31.889 1.776 53.924 1.00 92.50 98 ARG A O 1
ATOM 766 N N . ALA A 1 99 ? -30.056 1.175 52.758 1.00 92.12 99 ALA A N 1
ATOM 767 C CA . ALA A 1 99 ? -29.384 0.454 53.839 1.00 92.12 99 ALA A CA 1
ATOM 768 C C . ALA A 1 99 ? -29.148 1.358 55.057 1.00 92.12 99 ALA A C 1
ATOM 770 O O . ALA A 1 99 ? -29.627 1.047 56.136 1.00 92.12 99 ALA A O 1
ATOM 771 N N . ARG A 1 100 ? -28.568 2.553 54.862 1.00 91.06 100 ARG A N 1
ATOM 772 C CA . ARG A 1 100 ? -28.376 3.520 55.962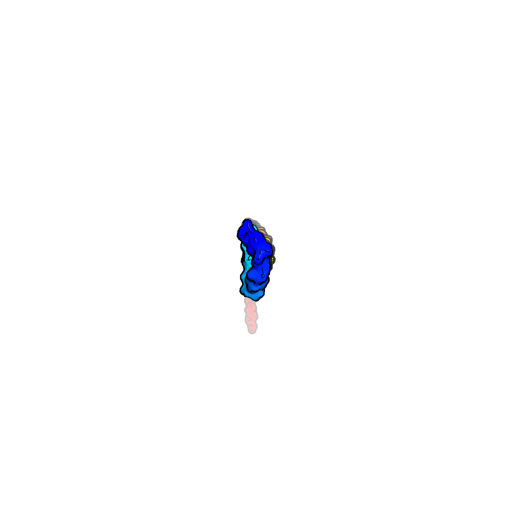 1.00 91.06 100 ARG A CA 1
ATOM 773 C C . ARG A 1 100 ? -29.676 3.928 56.655 1.00 91.06 100 ARG A C 1
ATOM 775 O O . ARG A 1 100 ? -29.671 4.224 57.841 1.00 91.06 100 ARG A O 1
ATOM 782 N N . ARG A 1 101 ? -30.780 4.009 55.906 1.00 88.44 101 ARG A N 1
ATOM 783 C CA . ARG A 1 101 ? -32.091 4.366 56.460 1.00 88.44 101 ARG A CA 1
ATOM 784 C C . ARG A 1 101 ? -32.696 3.222 57.279 1.00 88.44 101 ARG A C 1
ATOM 786 O O . ARG A 1 101 ? -33.357 3.512 58.261 1.00 88.44 101 ARG A O 1
ATOM 793 N N . LEU A 1 102 ? -32.470 1.970 56.872 1.00 83.69 102 LEU A N 1
ATOM 794 C CA . LEU A 1 102 ? -32.843 0.775 57.639 1.00 83.69 102 LEU A CA 1
ATOM 795 C C . LEU A 1 102 ? -32.015 0.667 58.921 1.00 83.69 102 LEU A C 1
ATOM 797 O O . LEU A 1 102 ? -32.606 0.510 59.981 1.00 83.69 102 LEU A O 1
ATOM 801 N N . ASP A 1 103 ? -30.694 0.861 58.832 1.00 81.38 103 ASP A N 1
ATOM 802 C CA . ASP A 1 103 ? -29.817 0.892 60.009 1.00 81.38 103 ASP A CA 1
ATOM 803 C C . ASP A 1 103 ? -30.284 1.956 61.011 1.00 81.38 103 ASP A C 1
ATOM 805 O O . ASP A 1 103 ? -30.330 1.691 62.200 1.00 81.38 103 ASP A O 1
ATOM 809 N N . ALA A 1 104 ? -30.676 3.150 60.547 1.00 78.19 104 ALA A N 1
ATOM 810 C CA . ALA A 1 104 ? -31.192 4.208 61.421 1.00 78.19 104 ALA A CA 1
ATOM 811 C C . ALA A 1 104 ? -32.557 3.877 62.057 1.00 78.19 104 ALA A C 1
ATOM 813 O O . ALA A 1 104 ? -32.823 4.314 63.171 1.00 78.19 104 ALA A O 1
ATOM 814 N N . PHE A 1 105 ? -33.416 3.121 61.365 1.00 67.06 105 PHE A N 1
ATOM 815 C CA . PHE A 1 105 ? -34.747 2.753 61.862 1.00 67.06 105 PHE A CA 1
ATOM 816 C C . PHE A 1 105 ? -34.672 1.703 62.981 1.00 67.06 105 PHE A C 1
ATOM 818 O O . PHE A 1 105 ? -35.446 1.772 63.928 1.00 67.06 105 PHE A O 1
ATOM 825 N N . ASP A 1 106 ? -33.685 0.803 62.921 1.00 58.06 106 ASP A N 1
ATOM 826 C CA . ASP A 1 106 ? -33.422 -0.218 63.951 1.00 58.06 106 ASP A CA 1
ATOM 827 C C . ASP A 1 106 ? -32.969 0.390 65.302 1.00 58.06 106 ASP A C 1
ATOM 829 O O . ASP A 1 106 ? -32.918 -0.297 66.319 1.00 58.06 106 ASP A O 1
ATOM 833 N N . PHE A 1 107 ? -32.664 1.696 65.340 1.00 56.06 107 PHE A N 1
ATOM 834 C CA . PHE A 1 107 ? -32.334 2.428 66.570 1.00 56.06 107 PHE A CA 1
ATOM 835 C C . PHE A 1 107 ? -33.438 3.389 67.057 1.00 56.06 107 PHE A C 1
ATOM 837 O O . PHE A 1 107 ? -33.322 3.885 68.178 1.00 56.06 107 PHE A O 1
ATOM 844 N N . GLU A 1 108 ? -34.495 3.661 66.273 1.00 57.66 108 GLU A N 1
ATOM 845 C CA . GLU A 1 108 ? -35.573 4.606 66.649 1.00 57.66 108 GLU A CA 1
ATOM 846 C C . GLU A 1 108 ? -36.921 3.952 67.059 1.00 57.66 108 GLU A C 1
ATOM 848 O O . GLU A 1 108 ? -37.769 4.642 67.620 1.00 57.66 108 GLU A O 1
ATOM 853 N N . GLU A 1 109 ? -37.114 2.633 66.916 1.00 51.91 109 GLU A N 1
ATOM 854 C CA . GLU A 1 109 ? -38.229 1.856 67.515 1.00 51.91 109 GLU A CA 1
ATOM 855 C C . GLU A 1 109 ? -37.637 0.866 68.550 1.00 51.91 109 GLU A C 1
ATOM 857 O O . GLU A 1 109 ? -36.848 0.008 68.181 1.00 51.91 109 GLU A O 1
ATOM 862 N N . VAL A 1 110 ? -37.891 0.871 69.869 1.00 44.19 110 VAL A N 1
ATOM 863 C CA . VAL A 1 110 ? -39.038 1.322 70.678 1.00 44.19 110 VAL A CA 1
ATOM 864 C C . VAL A 1 110 ? -38.568 1.689 72.109 1.00 44.19 110 VAL A C 1
ATOM 866 O O . VAL A 1 110 ? -38.071 0.813 72.826 1.00 44.19 110 VAL A O 1
ATOM 869 N N . PRO A 1 111 ? -38.788 2.920 72.614 1.00 46.66 111 PRO A N 1
ATOM 870 C CA . PRO A 1 111 ? -38.878 3.182 74.045 1.00 46.66 111 PRO A CA 1
ATOM 871 C C . PRO A 1 111 ? -40.286 2.813 74.532 1.00 46.66 111 PRO A C 1
ATOM 873 O O . PRO A 1 111 ? -41.239 3.541 74.291 1.00 46.66 111 PRO A O 1
ATOM 876 N N . GLY A 1 112 ? -40.380 1.666 75.209 1.00 54.03 112 GLY A N 1
ATOM 877 C CA . GLY A 1 112 ? -41.429 1.281 76.159 1.00 54.03 112 GLY A CA 1
ATOM 878 C C . GLY A 1 112 ? -42.892 1.532 75.784 1.00 54.03 112 GLY A C 1
ATOM 879 O O . GLY A 1 112 ? -43.433 2.585 76.100 1.00 54.03 112 GLY A O 1
ATOM 880 N N . GLU A 1 113 ? -43.588 0.484 75.345 1.00 39.66 113 GLU A N 1
ATOM 881 C CA . GLU A 1 113 ? -45.017 0.360 75.641 1.00 39.66 113 GLU A CA 1
ATOM 882 C C . GLU A 1 113 ? -45.335 -1.072 76.099 1.00 39.66 113 GLU A C 1
ATOM 884 O O . GLU A 1 113 ? -44.995 -2.061 75.448 1.00 39.66 113 GLU A O 1
ATOM 889 N N . ALA A 1 114 ? -45.881 -1.161 77.314 1.00 48.56 114 ALA A N 1
ATOM 890 C CA . ALA A 1 114 ? -46.289 -2.384 78.000 1.00 48.56 114 ALA A CA 1
ATOM 891 C C . ALA A 1 114 ? -47.564 -2.983 77.347 1.00 48.56 114 ALA A C 1
ATOM 893 O O . ALA A 1 114 ? -48.227 -2.302 76.567 1.00 48.56 114 ALA A O 1
ATOM 894 N N . PRO A 1 115 ? -47.913 -4.256 77.616 1.00 47.88 115 PRO A N 1
ATOM 895 C CA . PRO A 1 115 ? -48.683 -5.085 76.694 1.00 47.88 115 PRO A CA 1
ATOM 896 C C . PRO A 1 115 ? -50.167 -4.696 76.656 1.00 47.88 115 PRO A C 1
ATOM 898 O O . PRO A 1 115 ? -50.811 -4.600 77.699 1.00 47.88 115 PRO A O 1
ATOM 901 N N . ALA A 1 116 ? -50.719 -4.530 75.452 1.00 50.62 116 ALA A N 1
ATOM 902 C CA . ALA A 1 116 ? -52.158 -4.403 75.244 1.00 50.62 116 ALA A CA 1
ATOM 903 C C . ALA A 1 116 ? -52.817 -5.792 75.138 1.00 50.62 116 ALA A C 1
ATOM 905 O O . ALA A 1 116 ? -52.356 -6.655 74.392 1.00 50.62 116 ALA A O 1
ATOM 906 N N . ASP A 1 117 ? -53.878 -5.961 75.928 1.00 55.56 117 ASP A N 1
ATOM 907 C CA . ASP A 1 117 ? -54.803 -7.092 76.070 1.00 55.56 117 ASP A CA 1
ATOM 908 C C . ASP A 1 117 ? -54.836 -8.138 74.940 1.00 55.56 117 ASP A C 1
ATOM 910 O O . ASP A 1 117 ? -55.317 -7.906 73.829 1.00 55.56 117 ASP A O 1
ATOM 914 N N . VAL A 1 118 ? -54.449 -9.366 75.294 1.00 57.56 118 VAL A N 1
ATOM 915 C CA . VAL A 1 118 ? -54.787 -10.583 74.547 1.00 57.56 118 VAL A CA 1
ATOM 916 C C . VAL A 1 118 ? -56.200 -11.037 74.924 1.00 57.56 118 VAL A C 1
ATOM 918 O O . VAL A 1 118 ? -56.434 -11.552 76.016 1.00 57.56 118 VAL A O 1
ATOM 921 N N . VAL A 1 119 ? -57.151 -10.869 74.003 1.00 59.16 119 VAL A N 1
ATOM 922 C CA . VAL A 1 119 ? -58.533 -11.361 74.143 1.00 59.16 119 VAL A CA 1
ATOM 923 C C . VAL A 1 119 ? -58.563 -12.894 73.985 1.00 59.16 119 VAL A C 1
ATOM 925 O O . VAL A 1 119 ? -58.038 -13.402 72.990 1.00 59.16 119 VAL A O 1
ATOM 928 N N . PRO A 1 120 ? -59.172 -13.666 74.907 1.00 57.81 120 PRO A N 1
ATOM 929 C CA . PRO A 1 120 ? -59.189 -15.121 74.806 1.00 57.81 120 PRO A CA 1
ATOM 930 C C . PRO A 1 120 ? -60.261 -15.617 73.822 1.00 57.81 120 PRO A C 1
ATOM 932 O O . PRO A 1 120 ? -61.411 -15.179 73.845 1.00 57.81 120 PRO A O 1
ATOM 935 N N . LEU A 1 121 ? -59.878 -16.575 72.972 1.00 63.72 121 LEU A N 1
ATOM 936 C CA . LEU A 1 121 ? -60.765 -17.272 72.036 1.00 63.72 121 LEU A CA 1
ATOM 937 C C . LEU A 1 121 ? -61.752 -18.179 72.791 1.00 63.72 121 LEU A C 1
ATOM 939 O O . LEU A 1 121 ? -61.349 -19.097 73.509 1.00 63.72 121 LEU A O 1
ATOM 943 N N . VAL A 1 122 ? -63.048 -17.936 72.592 1.00 58.72 122 VAL A N 1
ATOM 944 C CA . VAL A 1 122 ? -64.146 -18.783 73.081 1.00 58.72 122 VAL A CA 1
ATOM 945 C C . VAL A 1 122 ? -64.098 -20.135 72.359 1.00 58.72 122 VAL A C 1
ATOM 947 O O . VAL A 1 122 ? -64.058 -20.181 71.129 1.00 58.72 122 VAL A O 1
ATOM 950 N N . LYS A 1 123 ? -64.089 -21.242 73.115 1.00 58.06 123 LYS A N 1
ATOM 951 C CA . LYS A 1 123 ? -64.206 -22.597 72.550 1.00 58.06 123 LYS A CA 1
ATOM 952 C C . LYS A 1 123 ? -65.648 -22.860 72.093 1.00 58.06 123 LYS A C 1
ATOM 954 O O . LYS A 1 123 ? -66.564 -22.445 72.803 1.00 58.06 123 LYS A O 1
ATOM 959 N N . PRO A 1 124 ? -65.859 -23.557 70.961 1.00 55.62 124 PRO A N 1
ATOM 960 C CA . PRO A 1 124 ? -67.197 -23.909 70.514 1.00 55.62 124 PRO A CA 1
ATOM 961 C C . PRO A 1 124 ? -67.810 -24.940 71.467 1.00 55.62 124 PRO A C 1
ATOM 963 O O . PRO A 1 124 ? -67.125 -25.845 71.943 1.00 55.62 124 PRO A O 1
ATOM 966 N N . GLN A 1 125 ? -69.083 -24.729 71.783 1.00 55.66 125 GLN A N 1
ATOM 967 C CA . GLN A 1 125 ? -69.903 -25.585 72.626 1.00 55.66 125 GLN A CA 1
ATOM 968 C C . GLN A 1 125 ? -70.526 -26.657 71.722 1.00 55.66 125 GLN A C 1
ATOM 970 O O . GLN A 1 125 ? -71.208 -26.309 70.759 1.00 55.66 125 GLN A O 1
ATOM 975 N N . ASP A 1 126 ? -70.209 -27.922 71.994 1.00 46.12 126 ASP A N 1
ATOM 976 C CA . ASP A 1 126 ? -70.752 -29.081 71.280 1.00 46.12 126 ASP A CA 1
ATOM 977 C C . ASP A 1 126 ? -72.193 -29.350 71.755 1.00 46.12 126 ASP A C 1
ATOM 979 O O . ASP A 1 126 ? -72.412 -29.507 72.960 1.00 46.12 126 ASP A O 1
ATOM 983 N N . ASP A 1 127 ? -73.135 -29.414 70.808 1.00 46.53 127 ASP A N 1
ATOM 984 C CA . ASP A 1 127 ? -74.476 -30.012 70.950 1.00 46.53 127 ASP A CA 1
ATOM 985 C C . ASP A 1 127 ? -74.524 -31.345 70.182 1.00 46.53 127 ASP A C 1
ATOM 987 O O . ASP A 1 127 ? -73.971 -31.402 69.053 1.00 46.53 127 ASP A O 1
#

Foldseek 3Di:
DVLVCCCVPPVVVQVVCVVVVHHDDDPVRVVVVVVVVVVVVVVVVVVVVVVVVVVVVVVVVVVVVVVVVVVVVVVVVVVVVVVVVVVVVVVVVVVVVVVVVVVVVVVVDDDDDDDDDDDDDDDDDDD